Protein AF-A0A2V9ZLX6-F1 (afdb_monomer_lite)

Secondary structure (DSSP, 8-state):
--HHHHHHTTHHHHHHTT---HHHHHHHHHHHHH-HHHHHHHHHHHHHHHHHHHHHHH-HHHHHHHHHHH---------------------------SSHHHHHHHHHHHHHHSS--SS--

Foldseek 3Di:
DDPVVCVVVVVLLCLQVVNDDPVSCLVVLVVCLVDVVSVVSNVVNQVVVVVVVVCCVPPVVNVVVVCVVVVDDDPDDDDDDDDDDDDDDDDDDDDDPDDCSVPVSQVSSCVRRVDGSPDDD

Structure (mmCIF, N/CA/C/O backbone):
data_AF-A0A2V9ZLX6-F1
#
_entry.id   AF-A0A2V9ZLX6-F1
#
loop_
_atom_site.group_PDB
_atom_site.id
_atom_site.type_symbol
_atom_site.label_atom_id
_atom_site.label_alt_id
_atom_site.label_comp_id
_atom_site.label_asym_id
_atom_site.label_entity_id
_atom_site.label_seq_id
_atom_site.pdbx_PDB_ins_code
_atom_site.Cartn_x
_atom_site.Cartn_y
_atom_site.Cartn_z
_atom_site.occupancy
_atom_site.B_iso_or_equiv
_atom_site.auth_seq_id
_atom_site.auth_comp_id
_atom_site.auth_asym_id
_atom_site.auth_atom_id
_atom_site.pdbx_PDB_model_num
ATOM 1 N N . MET A 1 1 ? -13.575 3.304 5.028 1.00 91.81 1 MET A N 1
ATOM 2 C CA . MET A 1 1 ? -13.092 4.701 4.837 1.00 91.81 1 MET A CA 1
ATOM 3 C C . MET A 1 1 ? -13.524 5.237 3.474 1.00 91.81 1 MET A C 1
ATOM 5 O O . MET A 1 1 ? -14.104 4.467 2.715 1.00 91.81 1 MET A O 1
ATOM 9 N N . ASP A 1 2 ? -13.286 6.519 3.167 1.00 95.75 2 ASP A N 1
ATOM 10 C CA . ASP A 1 2 ? -13.480 7.072 1.812 1.00 95.75 2 ASP A CA 1
ATOM 11 C C . ASP A 1 2 ? -12.171 7.129 1.000 1.00 95.75 2 ASP A C 1
ATOM 13 O O . ASP A 1 2 ? -11.074 7.010 1.548 1.00 95.75 2 ASP A O 1
ATOM 17 N N . HIS A 1 3 ? -12.293 7.302 -0.321 1.00 96.12 3 HIS A N 1
ATOM 18 C CA . HIS A 1 3 ? -11.154 7.289 -1.246 1.00 96.12 3 HIS A CA 1
ATOM 19 C C . HIS A 1 3 ? -10.133 8.394 -0.948 1.00 96.12 3 HIS A C 1
ATOM 21 O O . HIS A 1 3 ? -8.926 8.153 -0.947 1.00 96.12 3 HIS A O 1
ATOM 27 N N . ASN A 1 4 ? -10.599 9.613 -0.674 1.00 97.38 4 ASN A N 1
ATOM 28 C CA . ASN A 1 4 ? -9.710 10.747 -0.454 1.00 97.38 4 ASN A CA 1
ATOM 29 C C . ASN A 1 4 ? -8.957 10.605 0.875 1.00 97.38 4 ASN A C 1
ATOM 31 O O . ASN A 1 4 ? -7.773 10.935 0.964 1.00 97.38 4 ASN A O 1
ATOM 35 N N . GLU A 1 5 ? -9.624 10.071 1.898 1.00 96.81 5 GLU A N 1
ATOM 36 C CA . GLU A 1 5 ? -8.992 9.677 3.151 1.00 96.81 5 GLU A CA 1
ATOM 37 C C . GLU A 1 5 ? -7.904 8.618 2.912 1.00 96.81 5 GLU A C 1
ATOM 39 O O . GLU A 1 5 ? -6.784 8.779 3.406 1.00 96.81 5 GLU A O 1
ATOM 44 N N . ALA A 1 6 ? -8.203 7.580 2.122 1.00 96.81 6 ALA A N 1
ATOM 45 C CA . ALA A 1 6 ? -7.264 6.505 1.814 1.00 96.81 6 ALA A CA 1
ATOM 46 C C . ALA A 1 6 ? -5.998 7.015 1.104 1.00 96.81 6 ALA A C 1
ATOM 48 O O . ALA A 1 6 ? -4.883 6.680 1.513 1.00 96.81 6 ALA A O 1
ATOM 49 N N . VAL A 1 7 ? -6.162 7.876 0.094 1.00 96.88 7 VAL A N 1
ATOM 50 C CA . VAL A 1 7 ? -5.053 8.498 -0.650 1.00 96.88 7 VAL A CA 1
ATOM 51 C C . VAL A 1 7 ? -4.253 9.446 0.241 1.00 96.88 7 VAL A C 1
ATOM 53 O O . VAL A 1 7 ? -3.026 9.367 0.299 1.00 96.88 7 VAL A O 1
ATOM 56 N N . THR A 1 8 ? -4.930 10.321 0.989 1.00 97.25 8 THR A N 1
ATOM 57 C CA . THR A 1 8 ? -4.265 11.310 1.855 1.00 97.25 8 THR A CA 1
ATOM 58 C C . THR A 1 8 ? -3.408 10.634 2.920 1.00 97.25 8 THR A C 1
ATOM 60 O O . THR A 1 8 ? -2.310 11.101 3.230 1.00 97.25 8 THR A O 1
ATOM 63 N N . LYS A 1 9 ? -3.894 9.519 3.473 1.00 96.12 9 LYS A N 1
ATOM 64 C CA . LYS A 1 9 ? -3.182 8.751 4.494 1.00 96.12 9 LYS A CA 1
ATOM 65 C C . LYS A 1 9 ? -2.238 7.688 3.922 1.00 96.12 9 LYS A C 1
ATOM 67 O O . LYS A 1 9 ? -1.621 6.989 4.717 1.00 96.12 9 LYS A O 1
ATOM 72 N N . LYS A 1 10 ? -2.103 7.579 2.593 1.00 96.56 10 LYS A N 1
ATOM 73 C CA . LYS A 1 10 ? -1.228 6.602 1.915 1.00 96.56 10 LYS A CA 1
ATOM 74 C C . LYS A 1 10 ? -1.498 5.161 2.351 1.00 96.56 10 LYS A C 1
ATOM 76 O O . LYS A 1 10 ? -0.587 4.388 2.643 1.00 96.56 10 LYS A O 1
ATOM 81 N N . MET A 1 11 ? -2.782 4.815 2.445 1.00 96.12 11 MET A N 1
ATOM 82 C CA . MET A 1 11 ? -3.207 3.514 2.963 1.00 96.12 11 MET A CA 1
ATOM 83 C C . MET A 1 11 ? -2.674 2.356 2.117 1.00 96.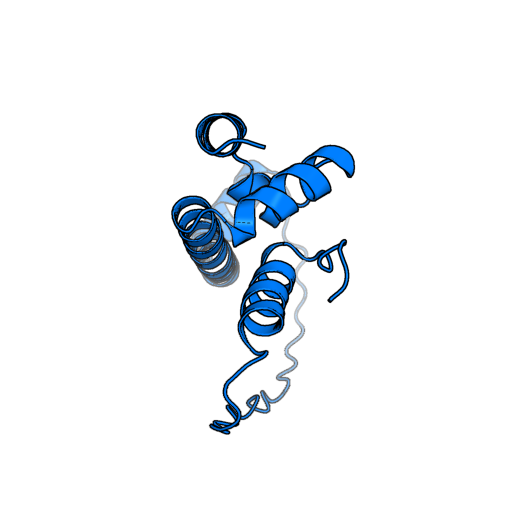12 11 MET A C 1
ATOM 85 O O . MET A 1 11 ? -2.299 1.334 2.680 1.00 96.12 11 MET A O 1
ATOM 89 N N . ALA A 1 12 ? -2.571 2.525 0.794 1.00 94.69 12 ALA A N 1
ATOM 90 C CA . ALA A 1 12 ? -2.042 1.502 -0.103 1.00 94.69 12 ALA A CA 1
ATOM 91 C C . ALA A 1 12 ? -0.584 1.141 0.225 1.00 94.69 12 ALA A C 1
ATOM 93 O O . ALA A 1 12 ? -0.239 -0.035 0.315 1.00 94.69 12 ALA A O 1
ATOM 94 N N . GLU A 1 13 ? 0.268 2.138 0.451 1.00 95.38 13 GLU A N 1
ATOM 95 C CA . GLU A 1 13 ? 1.673 1.941 0.791 1.00 95.38 13 GLU A CA 1
ATOM 96 C C . GLU A 1 13 ? 1.843 1.441 2.223 1.00 95.38 13 GLU A C 1
ATOM 98 O O . GLU A 1 13 ? 2.558 0.466 2.449 1.00 95.38 13 GLU A O 1
ATOM 103 N N . SER A 1 14 ? 1.153 2.054 3.187 1.00 94.62 14 SER A N 1
ATOM 104 C CA . SER A 1 14 ? 1.222 1.636 4.590 1.00 94.62 14 SER A CA 1
ATOM 105 C C . SER A 1 14 ? 0.709 0.206 4.800 1.00 94.62 14 SER A C 1
ATOM 107 O O . SER A 1 14 ? 1.205 -0.488 5.687 1.00 94.62 14 SER A O 1
ATOM 109 N N . CYS A 1 15 ? -0.223 -0.270 3.964 1.00 91.94 15 CYS A N 1
ATOM 110 C CA . CYS A 1 15 ? -0.681 -1.664 3.946 1.00 91.94 15 CYS A CA 1
ATOM 111 C C . CYS A 1 15 ? 0.456 -2.634 3.592 1.00 91.94 15 CYS A C 1
ATOM 113 O O . CYS A 1 15 ? 0.638 -3.641 4.269 1.00 91.94 15 CYS A O 1
ATOM 115 N N . LEU A 1 16 ? 1.271 -2.301 2.583 1.00 90.75 16 LEU A N 1
ATOM 116 C CA . LEU A 1 16 ? 2.422 -3.108 2.147 1.00 90.75 16 LEU A CA 1
ATOM 117 C C . LEU A 1 16 ? 3.612 -3.049 3.112 1.00 90.75 16 LEU A C 1
ATOM 119 O O . LEU A 1 16 ? 4.467 -3.936 3.099 1.00 90.75 16 LEU A O 1
ATOM 123 N N . LEU A 1 17 ? 3.713 -1.966 3.884 1.00 91.12 17 LEU A N 1
ATOM 124 C CA . LEU A 1 17 ? 4.792 -1.724 4.842 1.00 91.12 17 LEU A CA 1
ATOM 125 C C . LEU A 1 17 ? 4.455 -2.202 6.263 1.00 91.12 17 LEU A C 1
ATOM 127 O O . LEU A 1 17 ? 5.274 -2.022 7.159 1.00 91.12 17 LEU A O 1
ATOM 131 N N . GLU A 1 18 ? 3.285 -2.819 6.465 1.00 89.62 18 GLU A N 1
ATOM 132 C CA . GLU A 1 18 ? 2.792 -3.274 7.774 1.00 89.62 18 GLU A CA 1
ATOM 133 C C . GLU A 1 18 ? 2.671 -2.138 8.816 1.00 89.62 18 GLU A C 1
ATOM 135 O O . GLU A 1 18 ? 2.764 -2.360 10.022 1.00 89.62 18 GLU A O 1
ATOM 140 N N . GLU A 1 19 ? 2.435 -0.905 8.359 1.00 93.81 19 GLU A N 1
ATOM 141 C CA . GLU A 1 19 ? 2.358 0.296 9.209 1.00 93.81 19 GLU A CA 1
ATOM 142 C C . GLU A 1 19 ? 0.928 0.632 9.663 1.00 93.81 19 GLU A C 1
ATOM 144 O O . GLU A 1 19 ? 0.726 1.531 10.480 1.00 93.81 19 GLU A O 1
ATOM 149 N N . LEU A 1 20 ? -0.076 -0.070 9.133 1.00 92.25 20 LEU A N 1
ATOM 150 C CA . LEU A 1 20 ? -1.475 0.159 9.480 1.00 92.25 20 LEU A CA 1
ATOM 151 C C . LEU A 1 20 ? -1.804 -0.385 10.875 1.00 92.25 20 LEU A C 1
ATOM 153 O O . LEU A 1 20 ? -1.548 -1.553 11.181 1.00 92.25 20 LEU A O 1
ATOM 157 N N . THR A 1 21 ? -2.464 0.433 11.701 1.00 92.75 21 THR A N 1
ATOM 158 C CA . THR A 1 21 ? -3.071 -0.062 12.946 1.00 92.75 21 THR A CA 1
ATOM 159 C C . THR A 1 21 ? -4.210 -1.040 12.632 1.00 92.75 21 THR A C 1
ATOM 161 O O . THR A 1 21 ? -4.757 -1.008 11.525 1.00 92.75 21 THR A O 1
ATOM 164 N N . PRO A 1 22 ? -4.620 -1.906 13.579 1.00 89.44 22 PRO A N 1
ATOM 165 C CA . PRO A 1 22 ? -5.749 -2.812 13.372 1.00 89.44 22 PRO A CA 1
ATOM 166 C C . PRO A 1 22 ? -7.008 -2.107 12.847 1.00 89.44 22 PRO A C 1
ATOM 168 O O . PRO A 1 22 ? -7.592 -2.555 11.869 1.00 89.44 22 PRO A O 1
ATOM 171 N N . GLU A 1 23 ? -7.349 -0.949 13.410 1.00 90.94 23 GLU A N 1
ATOM 172 C CA . GLU A 1 23 ? -8.530 -0.170 13.027 1.00 90.94 23 GLU A CA 1
ATOM 173 C C . GLU A 1 23 ? -8.402 0.416 11.615 1.00 90.94 23 GLU A C 1
ATOM 175 O O . GLU A 1 23 ? -9.377 0.486 10.869 1.00 90.94 23 GLU A O 1
ATOM 180 N N . GLN A 1 24 ? -7.196 0.847 11.235 1.00 93.19 24 GLN A N 1
ATOM 181 C CA . GLN A 1 24 ? -6.929 1.358 9.892 1.00 93.19 24 GLN A CA 1
ATOM 182 C C . GLN A 1 24 ? -6.978 0.245 8.848 1.00 93.19 24 GLN A C 1
ATOM 184 O O . GLN A 1 24 ? -7.495 0.479 7.757 1.00 93.19 24 GLN A O 1
ATOM 189 N N . ARG A 1 25 ? -6.472 -0.950 9.185 1.00 90.06 25 ARG A N 1
ATOM 190 C CA . ARG A 1 25 ? -6.568 -2.129 8.318 1.00 90.06 25 ARG A CA 1
ATOM 191 C C . ARG A 1 25 ? -8.019 -2.467 8.045 1.00 90.06 25 ARG A C 1
ATOM 193 O O . ARG A 1 25 ? -8.391 -2.460 6.882 1.00 90.06 25 ARG A O 1
ATOM 200 N N . ASP A 1 26 ? -8.835 -2.646 9.082 1.00 89.69 26 ASP A N 1
ATOM 201 C CA . ASP A 1 26 ? -10.255 -2.985 8.919 1.00 89.69 26 ASP A CA 1
ATOM 202 C C . ASP A 1 26 ? -10.989 -1.936 8.064 1.00 89.69 26 ASP A C 1
ATOM 204 O O . ASP A 1 26 ? -11.725 -2.266 7.135 1.00 89.69 26 ASP A O 1
ATOM 208 N N . ALA A 1 27 ? -10.748 -0.647 8.325 1.00 92.19 27 ALA A N 1
ATOM 209 C CA . ALA A 1 27 ? -11.401 0.429 7.588 1.00 92.19 27 ALA A CA 1
ATOM 210 C C . ALA A 1 27 ? -10.948 0.537 6.120 1.00 92.19 27 ALA A C 1
ATOM 212 O O . ALA A 1 27 ? -11.742 0.973 5.277 1.00 92.19 27 ALA A O 1
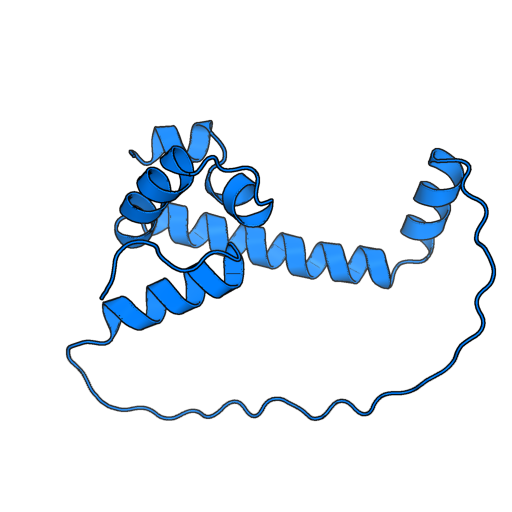ATOM 213 N N . PHE A 1 28 ? -9.679 0.233 5.823 1.00 93.12 28 PHE A N 1
ATOM 214 C CA . PHE A 1 28 ? -9.125 0.275 4.465 1.00 93.12 28 PHE A CA 1
ATOM 215 C C . PHE A 1 28 ? -9.521 -0.967 3.681 1.00 93.12 28 PHE A C 1
ATOM 217 O O . PHE A 1 28 ? -9.874 -0.864 2.513 1.00 93.12 28 PHE A O 1
ATOM 224 N N . GLU A 1 29 ? -9.529 -2.113 4.348 1.00 88.69 29 GLU A N 1
ATOM 225 C CA . GLU A 1 29 ? -9.994 -3.386 3.831 1.00 88.69 29 GLU A CA 1
ATOM 226 C C . GLU A 1 29 ? -11.428 -3.277 3.309 1.00 88.69 29 GLU A C 1
ATOM 228 O O . GLU A 1 29 ? -11.668 -3.575 2.145 1.00 88.69 29 GLU A O 1
ATOM 233 N N . GLU A 1 30 ? -12.359 -2.749 4.112 1.00 88.56 30 GLU A N 1
ATOM 234 C CA . GLU A 1 30 ? -13.740 -2.503 3.668 1.00 88.56 30 GLU A CA 1
ATOM 235 C C . GLU A 1 30 ? -13.808 -1.607 2.423 1.00 88.56 30 GLU A C 1
ATOM 237 O O . GLU A 1 30 ? -14.663 -1.794 1.566 1.00 88.56 30 GLU A O 1
ATOM 242 N N . HIS A 1 31 ? -12.902 -0.636 2.300 1.00 92.06 31 HIS A N 1
ATOM 243 C CA . HIS A 1 31 ? -12.882 0.282 1.164 1.00 92.06 31 HIS A CA 1
ATOM 244 C C . HIS A 1 31 ? -12.241 -0.323 -0.095 1.00 92.06 31 HIS A C 1
ATOM 246 O O . HIS A 1 31 ? -12.654 -0.011 -1.212 1.00 92.06 31 HIS A O 1
ATOM 252 N N . TYR A 1 32 ? -11.226 -1.170 0.071 1.00 88.31 32 TYR A N 1
ATOM 253 C CA . TYR A 1 32 ? -10.403 -1.714 -1.007 1.00 88.31 32 TYR A CA 1
ATOM 254 C C . TYR A 1 32 ? -11.228 -2.479 -2.051 1.00 88.31 32 TYR A C 1
ATOM 256 O O . TYR A 1 32 ? -11.010 -2.302 -3.249 1.00 88.31 32 TYR A O 1
ATOM 264 N N . PHE A 1 33 ? -12.201 -3.282 -1.610 1.00 83.44 33 PHE A N 1
ATOM 265 C CA . PHE A 1 33 ? -13.035 -4.092 -2.509 1.00 83.44 33 PHE A CA 1
ATOM 266 C C . PHE A 1 33 ? -14.000 -3.257 -3.348 1.00 83.44 33 PHE A C 1
ATOM 268 O O . PHE A 1 33 ? -14.265 -3.593 -4.503 1.00 83.44 33 PHE A O 1
ATOM 275 N N . ASP A 1 34 ? -14.483 -2.150 -2.789 1.00 88.31 34 ASP A N 1
ATOM 276 C CA . ASP A 1 34 ? -15.458 -1.282 -3.446 1.00 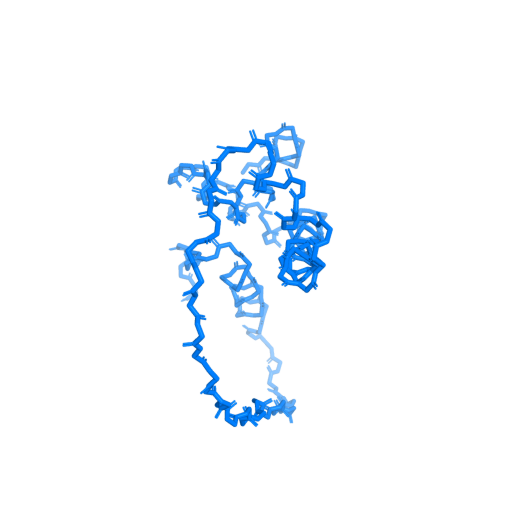88.31 34 ASP A CA 1
ATOM 277 C C . ASP A 1 34 ? -14.797 -0.171 -4.279 1.00 88.31 34 ASP A C 1
ATOM 279 O O . ASP A 1 34 ? -15.458 0.475 -5.096 1.00 88.31 34 ASP A O 1
ATOM 283 N N . CYS A 1 35 ? -13.487 0.056 -4.113 1.00 93.50 35 CYS A N 1
ATOM 284 C CA . CYS A 1 35 ? -12.754 1.115 -4.800 1.00 93.50 35 CYS A CA 1
ATOM 285 C C . CYS A 1 35 ? -11.689 0.564 -5.770 1.00 93.50 35 CYS A C 1
ATOM 287 O O . CYS A 1 35 ? -10.549 0.296 -5.374 1.00 93.50 35 CYS A O 1
ATOM 289 N N . PRO A 1 36 ? -11.986 0.483 -7.084 1.00 90.75 36 PRO A N 1
ATOM 290 C CA . PRO A 1 36 ? -11.031 -0.020 -8.072 1.00 90.75 36 PRO A CA 1
ATOM 291 C C . PRO A 1 36 ? -9.790 0.871 -8.230 1.00 90.75 36 PRO A C 1
ATOM 293 O O . PRO A 1 36 ? -8.781 0.414 -8.763 1.00 90.75 36 PRO A O 1
ATOM 296 N N . GLU A 1 37 ? -9.849 2.138 -7.818 1.00 94.56 37 GLU A N 1
ATOM 297 C CA . GLU A 1 37 ? -8.688 3.036 -7.815 1.00 94.56 37 GLU A CA 1
ATOM 298 C C . GLU A 1 37 ? -7.710 2.651 -6.704 1.00 94.56 37 GLU A C 1
ATOM 300 O O . GLU A 1 37 ? -6.547 2.380 -6.994 1.00 94.56 37 GLU A O 1
ATOM 305 N N . CYS A 1 38 ? -8.195 2.464 -5.473 1.00 94.31 38 CYS A N 1
ATOM 306 C CA . CYS A 1 38 ? -7.358 1.983 -4.374 1.00 94.31 38 CYS A CA 1
ATOM 307 C C . CYS A 1 38 ? -6.782 0.584 -4.648 1.00 94.31 38 CYS A C 1
ATOM 309 O O . CYS A 1 38 ? -5.628 0.317 -4.311 1.00 94.31 38 CYS A O 1
ATOM 311 N N . ALA A 1 39 ? -7.531 -0.293 -5.326 1.00 90.62 39 ALA A N 1
ATOM 312 C CA . ALA A 1 39 ? -7.014 -1.593 -5.749 1.00 90.62 39 ALA A CA 1
ATOM 313 C C . ALA A 1 39 ? -5.848 -1.482 -6.750 1.00 90.62 39 ALA A C 1
ATOM 315 O O . ALA A 1 39 ? -4.856 -2.213 -6.647 1.00 90.62 39 ALA A O 1
ATOM 316 N N . LYS A 1 40 ? -5.932 -0.544 -7.705 1.00 93.44 40 LYS A N 1
ATOM 317 C CA . LYS A 1 40 ? -4.837 -0.260 -8.647 1.00 93.44 40 LYS A CA 1
ATOM 318 C C . LYS A 1 40 ? -3.611 0.296 -7.933 1.00 93.44 40 LYS A C 1
ATOM 320 O O . LYS A 1 40 ? -2.504 -0.120 -8.272 1.00 93.44 40 LYS A O 1
ATOM 325 N N . ASP A 1 41 ? -3.801 1.175 -6.955 1.00 94.88 41 ASP A N 1
ATOM 326 C CA . ASP A 1 41 ? -2.702 1.778 -6.199 1.00 94.88 41 ASP A CA 1
ATOM 327 C C . ASP A 1 41 ? -1.926 0.726 -5.401 1.00 94.88 41 ASP A C 1
ATOM 329 O O . ASP A 1 41 ? -0.701 0.656 -5.512 1.00 94.88 41 ASP A O 1
ATOM 333 N N . VAL A 1 42 ? -2.623 -0.173 -4.690 1.00 93.06 42 VAL A N 1
ATOM 334 C CA . VAL A 1 42 ? -1.987 -1.302 -3.980 1.00 93.06 42 VAL A CA 1
ATOM 335 C C . VAL A 1 42 ? -1.198 -2.178 -4.950 1.00 93.06 42 VAL A C 1
ATOM 337 O O . VAL A 1 42 ? -0.041 -2.507 -4.687 1.00 93.06 42 VAL A O 1
ATOM 340 N N . LYS A 1 43 ? -1.776 -2.516 -6.109 1.00 90.75 43 LYS A N 1
ATOM 341 C CA . LYS A 1 43 ? -1.094 -3.328 -7.124 1.00 90.75 43 LYS A CA 1
ATOM 342 C C . LYS A 1 43 ? 0.155 -2.637 -7.677 1.00 90.75 43 LYS A C 1
ATOM 344 O O . LYS A 1 43 ? 1.202 -3.273 -7.810 1.00 90.75 43 LYS A O 1
ATOM 349 N N . ALA A 1 44 ? 0.068 -1.346 -7.995 1.00 93.81 44 ALA A N 1
ATOM 350 C CA . ALA A 1 44 ? 1.195 -0.566 -8.497 1.00 93.81 44 ALA A CA 1
ATOM 351 C C . ALA A 1 44 ? 2.315 -0.461 -7.451 1.00 93.81 44 ALA A C 1
ATOM 353 O O . ALA A 1 44 ? 3.484 -0.700 -7.767 1.00 93.81 44 ALA A O 1
ATOM 354 N N . ALA A 1 45 ? 1.959 -0.178 -6.197 1.00 93.69 45 ALA A N 1
ATO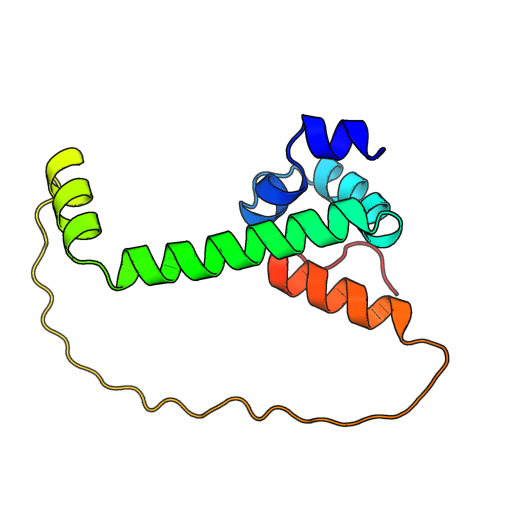M 355 C CA . ALA A 1 45 ? 2.901 -0.110 -5.090 1.00 93.69 45 ALA A CA 1
ATOM 356 C C . ALA A 1 45 ? 3.548 -1.479 -4.807 1.00 93.69 45 ALA A C 1
ATOM 358 O O . ALA A 1 45 ? 4.761 -1.558 -4.609 1.00 93.69 45 ALA A O 1
ATOM 359 N N . ALA A 1 46 ? 2.797 -2.578 -4.894 1.00 91.62 46 ALA A N 1
ATOM 360 C CA . ALA A 1 46 ? 3.342 -3.921 -4.734 1.00 91.62 46 ALA A CA 1
ATOM 361 C C . ALA A 1 46 ? 4.338 -4.287 -5.844 1.00 91.62 46 ALA A C 1
ATOM 363 O O . ALA A 1 46 ? 5.420 -4.813 -5.564 1.00 91.62 46 ALA A O 1
ATOM 364 N N . MET A 1 47 ? 4.016 -3.962 -7.103 1.00 92.31 47 MET A N 1
ATOM 365 C CA . MET A 1 47 ? 4.947 -4.123 -8.224 1.00 92.31 47 MET A CA 1
ATOM 366 C C . MET A 1 47 ? 6.219 -3.301 -8.011 1.00 92.31 47 MET A C 1
ATOM 368 O O . MET A 1 47 ? 7.320 -3.793 -8.265 1.00 92.31 47 MET A O 1
ATOM 372 N N . LEU A 1 48 ? 6.095 -2.066 -7.524 1.00 93.06 48 LEU A N 1
ATOM 373 C CA . LEU A 1 48 ? 7.246 -1.231 -7.200 1.00 93.06 48 LEU A CA 1
ATOM 374 C C . LEU A 1 48 ? 8.115 -1.885 -6.119 1.00 93.06 48 LEU A C 1
ATOM 376 O O . LEU A 1 48 ? 9.315 -2.046 -6.326 1.00 93.06 48 LEU A O 1
ATOM 380 N N . VAL A 1 49 ? 7.521 -2.313 -5.003 1.00 90.50 49 VAL A N 1
ATOM 381 C CA . VAL A 1 49 ? 8.238 -2.963 -3.896 1.00 90.50 49 VAL A CA 1
ATOM 382 C C . VAL A 1 49 ? 8.964 -4.225 -4.368 1.00 90.50 49 VAL A C 1
ATOM 384 O O . VAL A 1 49 ? 10.128 -4.420 -4.016 1.00 90.50 49 VAL A O 1
ATOM 387 N N . ALA A 1 50 ? 8.320 -5.066 -5.180 1.00 89.06 50 ALA A N 1
ATOM 388 C CA . ALA A 1 50 ? 8.936 -6.273 -5.727 1.00 89.06 50 ALA A CA 1
ATOM 389 C C . ALA A 1 50 ? 10.165 -5.950 -6.596 1.00 89.06 50 ALA A C 1
ATOM 391 O O . ALA A 1 50 ? 11.236 -6.523 -6.390 1.00 89.06 50 ALA A O 1
ATOM 392 N N . ASN A 1 51 ? 10.038 -4.985 -7.511 1.00 91.88 51 ASN A N 1
ATOM 393 C CA . ASN A 1 51 ? 11.128 -4.589 -8.403 1.00 91.88 51 ASN A CA 1
ATOM 394 C C . ASN A 1 51 ? 12.271 -3.889 -7.656 1.00 91.88 51 ASN A C 1
ATOM 396 O O . ASN A 1 51 ? 13.437 -4.195 -7.889 1.00 91.88 51 ASN A O 1
ATOM 400 N N . VAL A 1 52 ? 11.960 -2.989 -6.720 1.00 91.31 52 VAL A N 1
ATOM 401 C CA . VAL A 1 52 ? 12.971 -2.306 -5.898 1.00 91.31 52 VAL A CA 1
ATOM 402 C C . VAL A 1 52 ? 13.738 -3.315 -5.048 1.00 91.31 52 VAL A C 1
ATOM 404 O O . VAL A 1 52 ? 14.963 -3.240 -4.982 1.00 91.31 52 VAL A O 1
ATOM 407 N N . LYS A 1 53 ? 13.055 -4.295 -4.439 1.00 88.25 53 LYS A N 1
ATOM 408 C CA . LYS A 1 53 ? 13.716 -5.376 -3.691 1.00 88.25 53 LYS A CA 1
ATOM 409 C C . LYS A 1 53 ? 14.700 -6.148 -4.568 1.00 88.25 53 LYS A C 1
ATOM 411 O O . LYS A 1 53 ? 15.776 -6.489 -4.083 1.00 88.25 53 LYS A O 1
ATOM 416 N N . GLU A 1 54 ? 14.357 -6.405 -5.827 1.00 90.62 54 GLU A N 1
ATOM 417 C CA . GLU A 1 54 ? 15.255 -7.098 -6.751 1.00 90.62 54 GLU A CA 1
ATOM 418 C C . GLU A 1 54 ? 16.464 -6.238 -7.123 1.00 90.62 54 GLU A C 1
ATOM 420 O O . GLU A 1 54 ? 17.598 -6.666 -6.920 1.00 90.62 54 GLU A O 1
ATOM 425 N N . VAL A 1 55 ? 16.245 -4.984 -7.528 1.00 90.00 55 VAL A N 1
ATOM 426 C CA . VAL A 1 55 ? 17.327 -4.034 -7.840 1.00 90.00 55 VAL A CA 1
ATOM 427 C C . VAL A 1 55 ? 18.282 -3.876 -6.654 1.00 90.00 55 VAL A C 1
ATOM 429 O O . VAL A 1 55 ? 19.497 -3.933 -6.821 1.00 90.00 55 VAL A O 1
ATOM 432 N N . LEU A 1 56 ? 17.766 -3.745 -5.429 1.00 86.81 56 LEU A N 1
ATOM 433 C CA . LEU A 1 56 ? 18.599 -3.633 -4.225 1.00 86.81 56 LEU A CA 1
ATOM 434 C C . LEU A 1 56 ? 19.400 -4.910 -3.918 1.00 86.81 56 LEU A C 1
ATOM 436 O O . LEU A 1 56 ? 20.443 -4.838 -3.263 1.00 86.81 56 LEU A O 1
ATOM 440 N N . ARG A 1 57 ? 18.934 -6.084 -4.363 1.00 85.00 57 ARG A N 1
ATOM 441 C CA . ARG A 1 57 ? 19.661 -7.354 -4.216 1.00 85.00 57 ARG A CA 1
ATOM 442 C C . ARG A 1 57 ? 20.750 -7.516 -5.269 1.00 85.00 57 ARG A C 1
ATOM 444 O O . ARG A 1 57 ? 21.814 -8.040 -4.928 1.00 85.00 57 ARG A O 1
ATOM 451 N N . THR A 1 58 ? 20.487 -7.104 -6.508 1.00 86.19 58 THR 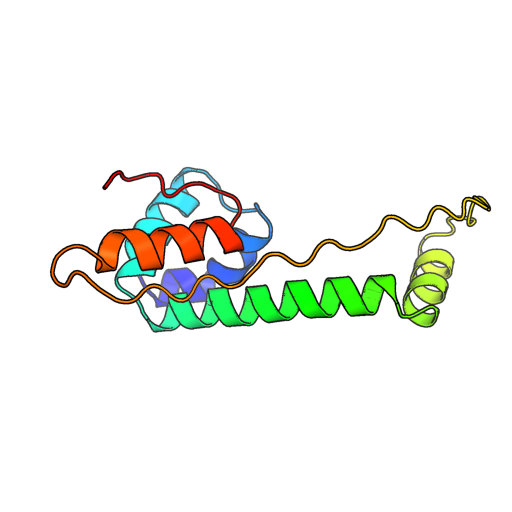A N 1
ATOM 452 C CA . THR A 1 58 ? 21.371 -7.349 -7.655 1.00 86.19 58 THR A CA 1
ATOM 453 C C . THR A 1 58 ? 22.383 -6.238 -7.889 1.00 86.19 58 THR A C 1
ATOM 455 O O . THR A 1 58 ? 23.497 -6.535 -8.315 1.00 86.19 58 THR A O 1
ATOM 458 N N . GLU A 1 59 ? 22.047 -4.982 -7.582 1.00 85.81 59 GLU A N 1
ATOM 459 C CA . GLU A 1 59 ? 22.898 -3.840 -7.911 1.00 85.81 59 GLU A CA 1
ATOM 460 C C . GLU A 1 59 ? 24.010 -3.624 -6.870 1.00 85.81 59 GLU A C 1
ATOM 462 O O . GLU A 1 59 ? 23.757 -3.174 -5.743 1.00 85.81 59 GLU A O 1
ATOM 467 N N . PRO A 1 60 ? 25.287 -3.863 -7.231 1.00 71.94 60 PRO A N 1
ATOM 468 C CA . PRO A 1 60 ? 26.400 -3.711 -6.300 1.00 71.94 60 PRO A CA 1
ATOM 469 C C . PRO A 1 60 ? 26.615 -2.247 -5.900 1.00 71.94 60 PRO A C 1
ATOM 471 O O . PRO A 1 60 ? 27.090 -1.981 -4.798 1.00 71.94 60 PRO A O 1
ATOM 474 N N . ALA A 1 61 ? 26.230 -1.293 -6.754 1.00 75.56 61 ALA A N 1
ATOM 475 C CA . ALA A 1 61 ? 26.330 0.134 -6.464 1.00 75.56 61 ALA A CA 1
ATOM 476 C C . ALA A 1 61 ? 25.463 0.539 -5.262 1.00 75.56 61 ALA A C 1
ATOM 478 O O . ALA A 1 61 ? 25.944 1.245 -4.377 1.00 75.56 61 ALA A O 1
ATOM 479 N N . PHE A 1 62 ? 24.230 0.026 -5.168 1.00 70.62 62 PHE A N 1
ATOM 480 C CA . PHE A 1 62 ? 23.369 0.270 -4.007 1.00 70.62 62 PHE A CA 1
ATOM 481 C C . PHE A 1 62 ? 23.986 -0.287 -2.724 1.00 70.62 62 PHE A C 1
ATOM 483 O O . PHE A 1 62 ? 23.987 0.387 -1.695 1.00 70.62 62 PHE A O 1
ATOM 490 N N . ARG A 1 63 ? 24.598 -1.474 -2.793 1.00 63.72 63 ARG A N 1
ATOM 491 C CA . ARG A 1 63 ? 25.312 -2.067 -1.655 1.00 63.72 63 ARG A CA 1
ATOM 492 C C . ARG A 1 63 ? 26.505 -1.214 -1.213 1.00 63.72 63 ARG A C 1
ATOM 494 O O . ARG A 1 63 ? 26.701 -1.026 -0.016 1.00 63.72 63 ARG A O 1
ATOM 501 N N . LEU A 1 64 ? 27.280 -0.679 -2.157 1.00 64.00 64 LEU A N 1
ATOM 502 C CA . LEU A 1 64 ? 28.453 0.150 -1.866 1.00 64.00 64 LEU A CA 1
ATOM 503 C C . LEU A 1 64 ? 28.069 1.509 -1.269 1.00 64.00 64 LEU A C 1
ATOM 505 O O . LEU A 1 64 ? 28.674 1.923 -0.283 1.00 64.00 64 LEU A O 1
ATOM 509 N N . VAL A 1 65 ? 27.040 2.168 -1.808 1.00 68.75 65 VAL A N 1
ATOM 510 C CA . VAL A 1 65 ? 26.541 3.446 -1.274 1.00 68.75 65 VAL A CA 1
ATOM 511 C C . VAL A 1 65 ? 25.954 3.257 0.127 1.00 68.75 65 VAL A C 1
ATOM 513 O O . VAL A 1 65 ? 26.269 4.029 1.029 1.00 68.75 65 VAL A O 1
ATOM 516 N N . PHE A 1 66 ? 25.168 2.200 0.352 1.00 58.84 66 PHE A N 1
ATOM 517 C CA . PHE A 1 66 ? 24.557 1.941 1.659 1.00 58.84 66 PHE A CA 1
ATOM 518 C C . PHE A 1 66 ? 25.593 1.561 2.732 1.00 58.84 66 PHE A C 1
ATOM 520 O O . PHE A 1 66 ? 25.509 2.031 3.868 1.00 58.84 66 PHE A O 1
ATOM 527 N N . MET A 1 67 ? 26.610 0.760 2.385 1.00 56.69 67 MET A N 1
ATOM 528 C CA . MET A 1 67 ? 27.706 0.421 3.306 1.00 56.69 67 MET A CA 1
ATOM 529 C C . MET A 1 67 ? 28.623 1.610 3.600 1.00 56.69 67 MET A C 1
ATOM 531 O O . MET A 1 67 ? 29.059 1.775 4.738 1.00 56.69 67 MET A O 1
ATOM 535 N N . ALA A 1 68 ? 28.878 2.471 2.610 1.00 61.81 68 ALA A N 1
ATOM 536 C CA . ALA A 1 68 ? 29.621 3.709 2.822 1.00 61.81 68 ALA A CA 1
ATOM 537 C C . ALA A 1 68 ? 28.852 4.692 3.724 1.00 61.81 68 ALA A C 1
ATOM 539 O O . ALA A 1 68 ? 29.457 5.316 4.591 1.00 61.81 68 ALA A O 1
ATOM 540 N N . ALA A 1 69 ? 27.527 4.797 3.562 1.00 60.75 69 ALA A N 1
ATOM 541 C CA . ALA A 1 69 ? 26.683 5.711 4.334 1.00 60.75 69 ALA A CA 1
ATOM 542 C C . ALA A 1 69 ? 26.448 5.259 5.785 1.00 60.75 69 ALA A C 1
ATOM 544 O O . ALA A 1 69 ? 26.336 6.096 6.677 1.00 60.75 69 ALA A O 1
ATOM 545 N N . THR A 1 70 ? 26.382 3.949 6.038 1.00 61.97 70 THR A N 1
ATOM 546 C CA . THR A 1 70 ? 26.128 3.401 7.385 1.00 61.97 70 THR A CA 1
ATOM 547 C C . THR A 1 70 ? 27.399 3.008 8.141 1.00 61.97 70 THR A C 1
ATOM 549 O O . THR A 1 70 ? 27.332 2.676 9.321 1.00 61.97 70 THR A O 1
ATOM 552 N N . GLY A 1 71 ? 28.571 3.035 7.495 1.00 57.69 71 GLY A N 1
ATOM 553 C CA . GLY A 1 71 ? 29.845 2.636 8.105 1.00 57.69 71 GLY A CA 1
ATOM 554 C C . GLY A 1 71 ? 29.941 1.141 8.447 1.00 57.69 71 GLY A C 1
ATOM 555 O O . GLY A 1 71 ? 30.913 0.720 9.082 1.00 57.69 71 GLY A O 1
ATOM 556 N N . LEU A 1 72 ? 28.967 0.320 8.031 1.00 59.00 72 LEU A N 1
ATOM 557 C CA . LEU A 1 72 ? 28.992 -1.126 8.240 1.00 59.00 72 LEU A CA 1
ATOM 558 C C . LEU A 1 72 ? 30.016 -1.774 7.302 1.00 59.00 72 LEU A C 1
ATOM 560 O O . LEU A 1 72 ? 29.877 -1.764 6.079 1.00 59.00 72 LEU A O 1
ATOM 564 N N . ARG A 1 73 ? 31.041 -2.398 7.889 1.00 55.25 73 ARG A N 1
ATOM 565 C CA . ARG A 1 73 ? 31.983 -3.247 7.153 1.00 55.25 73 ARG A CA 1
ATOM 566 C C . ARG A 1 73 ? 31.289 -4.548 6.752 1.00 55.25 73 ARG A C 1
ATOM 568 O O . ARG A 1 73 ? 30.740 -5.243 7.603 1.00 55.25 73 ARG A O 1
ATOM 575 N N . ALA A 1 74 ? 31.362 -4.900 5.469 1.00 56.47 74 ALA A N 1
ATOM 576 C CA . ALA A 1 74 ? 30.948 -6.209 4.980 1.00 56.47 74 ALA A CA 1
ATOM 577 C C . ALA A 1 74 ? 31.768 -7.314 5.669 1.00 56.47 74 ALA A C 1
ATOM 579 O O . ALA A 1 74 ? 32.952 -7.491 5.381 1.00 56.47 74 ALA A O 1
ATOM 580 N N . GLY A 1 75 ? 31.140 -8.071 6.569 1.00 49.56 75 GLY A N 1
ATOM 581 C CA . GLY A 1 75 ? 31.651 -9.375 6.976 1.00 49.56 75 GLY A CA 1
ATOM 582 C C . GLY A 1 75 ? 31.572 -10.321 5.779 1.00 49.56 75 GLY A C 1
ATOM 583 O O . GLY A 1 75 ? 30.482 -10.625 5.299 1.00 49.56 75 GLY A O 1
ATOM 584 N N . GLY A 1 76 ? 32.727 -10.734 5.255 1.00 51.50 76 GLY A N 1
ATOM 585 C CA . GLY A 1 76 ? 32.821 -11.665 4.134 1.00 51.50 76 GLY A CA 1
ATOM 586 C C . GLY A 1 76 ? 32.296 -13.049 4.514 1.00 51.50 76 GLY A C 1
ATOM 587 O O . GLY A 1 76 ? 32.960 -13.788 5.232 1.00 51.50 76 GLY A O 1
ATOM 588 N N . GLY A 1 77 ? 31.114 -13.401 4.011 1.00 40.28 77 GLY A N 1
ATOM 589 C CA . GLY A 1 77 ? 30.559 -14.749 4.074 1.00 40.28 77 GLY A CA 1
ATOM 590 C C . GLY A 1 77 ? 30.578 -15.399 2.695 1.00 40.28 77 GLY A C 1
ATOM 591 O O . GLY A 1 77 ? 29.638 -15.236 1.921 1.00 40.28 77 GLY A O 1
ATOM 592 N N . SER A 1 78 ? 31.650 -16.134 2.388 1.00 52.03 78 SER A N 1
ATOM 593 C CA . SER A 1 78 ? 31.665 -17.121 1.303 1.00 52.03 78 SER A CA 1
ATOM 594 C C . SER A 1 78 ? 30.727 -18.272 1.660 1.00 52.03 78 SER A C 1
ATOM 596 O O . SER A 1 78 ? 30.910 -18.925 2.683 1.00 52.03 78 SER A O 1
ATOM 598 N N . GLY A 1 79 ? 29.748 -18.545 0.801 1.00 41.03 79 GLY A N 1
ATOM 599 C CA . GLY A 1 79 ? 28.815 -19.653 0.978 1.00 41.03 79 GLY A CA 1
ATOM 600 C C . GLY A 1 79 ? 27.971 -19.877 -0.267 1.00 41.03 79 GLY A C 1
ATOM 601 O O . GLY A 1 79 ? 26.789 -19.552 -0.295 1.00 41.03 79 GLY A O 1
ATOM 602 N N . ALA A 1 80 ? 28.599 -20.405 -1.317 1.00 43.50 80 ALA A N 1
ATOM 603 C CA . ALA A 1 80 ? 27.911 -20.901 -2.498 1.00 43.50 80 ALA A CA 1
ATOM 604 C C . ALA A 1 80 ? 27.047 -22.119 -2.126 1.00 43.50 80 ALA A C 1
ATOM 606 O O . ALA A 1 80 ? 27.562 -23.148 -1.698 1.00 43.50 80 ALA A O 1
ATOM 607 N N . GLY A 1 81 ? 25.737 -22.008 -2.330 1.00 36.69 81 GLY A N 1
ATOM 608 C CA . GLY A 1 81 ? 24.786 -23.109 -2.213 1.00 36.69 81 GLY A CA 1
ATOM 609 C C . GLY A 1 81 ? 23.650 -22.900 -3.204 1.00 36.69 81 GLY A C 1
ATOM 610 O O . GLY A 1 81 ? 22.650 -22.266 -2.880 1.00 36.69 81 GLY A O 1
ATOM 611 N N . ARG A 1 82 ? 23.823 -23.400 -4.434 1.00 46.12 82 ARG A N 1
ATOM 612 C CA . ARG A 1 82 ? 22.761 -23.453 -5.449 1.00 46.12 82 ARG A CA 1
ATOM 613 C C . ARG A 1 82 ? 21.628 -24.334 -4.921 1.00 46.12 82 ARG A C 1
ATOM 615 O O . ARG A 1 82 ? 21.789 -25.549 -4.856 1.00 46.12 82 ARG A O 1
ATOM 622 N N . ARG A 1 83 ? 20.487 -23.736 -4.576 1.00 45.94 83 ARG A N 1
ATOM 623 C CA . ARG A 1 83 ? 19.217 -24.461 -4.481 1.00 45.94 83 ARG A CA 1
ATOM 624 C C . ARG A 1 83 ? 18.511 -24.368 -5.826 1.00 45.94 83 ARG A C 1
ATOM 626 O O . ARG A 1 83 ? 18.270 -23.278 -6.332 1.00 45.94 83 ARG A O 1
ATOM 633 N N . SER A 1 84 ? 18.265 -25.545 -6.389 1.00 41.34 84 SER A N 1
ATOM 634 C CA . SER A 1 84 ? 17.435 -25.799 -7.561 1.00 41.34 84 SER A CA 1
ATOM 635 C C . SER A 1 84 ? 16.097 -25.078 -7.422 1.00 41.34 84 SER A C 1
ATOM 637 O O . SER A 1 84 ? 15.364 -25.329 -6.468 1.00 41.34 84 SER A O 1
ATOM 639 N N . LEU A 1 85 ? 15.791 -24.192 -8.366 1.00 43.78 85 LEU A N 1
ATOM 640 C CA . LEU A 1 85 ? 14.458 -23.633 -8.540 1.00 43.78 85 LEU A CA 1
ATOM 641 C C . LEU A 1 85 ? 13.584 -24.730 -9.156 1.00 43.78 85 LEU A C 1
ATOM 643 O O . LEU A 1 85 ? 13.759 -25.081 -10.318 1.00 43.78 85 LEU A O 1
ATOM 647 N N . SER A 1 86 ? 12.684 -25.309 -8.369 1.00 48.22 86 SER A N 1
ATOM 648 C CA . SER A 1 86 ? 11.487 -25.946 -8.915 1.00 48.22 86 SER A CA 1
ATOM 649 C C . SER A 1 86 ? 10.473 -24.842 -9.207 1.00 48.22 86 SER A C 1
ATOM 651 O O . SER A 1 86 ? 10.087 -24.113 -8.291 1.00 48.22 86 SER A O 1
ATOM 653 N N . GLU A 1 87 ? 10.090 -24.700 -10.474 1.00 36.94 87 GLU A N 1
ATOM 65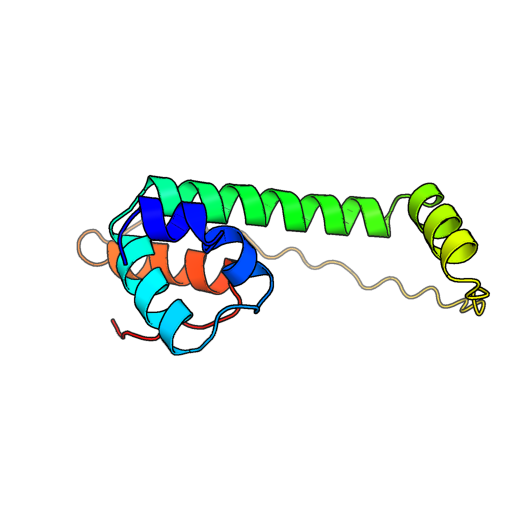4 C CA . GLU A 1 87 ? 9.049 -23.776 -10.929 1.00 36.94 87 GLU A CA 1
ATOM 655 C C . GLU A 1 87 ? 7.703 -24.082 -10.248 1.00 36.94 87 GLU A C 1
ATOM 657 O O . GLU A 1 87 ? 7.267 -25.237 -10.253 1.00 36.94 87 GLU A O 1
ATOM 662 N N . PRO A 1 88 ? 6.998 -23.082 -9.694 1.00 39.56 88 PRO A N 1
ATOM 663 C CA . PRO A 1 88 ? 5.582 -23.219 -9.397 1.00 39.56 88 PRO A CA 1
ATOM 664 C C . PRO A 1 88 ? 4.810 -23.230 -10.720 1.00 39.56 88 PRO A C 1
ATOM 666 O O . PRO A 1 88 ? 4.747 -22.227 -11.430 1.00 39.56 88 PRO A O 1
ATOM 669 N N . GLY A 1 89 ? 4.248 -24.389 -11.059 1.00 33.53 89 GLY A N 1
ATOM 670 C CA . GLY A 1 89 ? 3.365 -24.555 -12.204 1.00 33.53 89 GLY A CA 1
ATOM 671 C C . GLY A 1 89 ? 2.148 -23.637 -12.101 1.00 33.53 89 GLY A C 1
ATOM 672 O O . GLY A 1 89 ? 1.384 -23.692 -11.139 1.00 33.53 89 GLY A O 1
ATOM 673 N N . TYR A 1 90 ? 1.965 -22.810 -13.126 1.00 32.66 90 TYR A N 1
ATOM 674 C CA . TYR A 1 90 ? 0.730 -22.085 -13.387 1.00 32.66 90 TYR A CA 1
ATOM 675 C C . TYR A 1 90 ? -0.338 -23.095 -13.827 1.00 32.66 90 TYR A C 1
ATOM 677 O O . TYR A 1 90 ? -0.370 -23.516 -14.983 1.00 32.66 90 TYR A O 1
ATOM 685 N N . HIS A 1 91 ? -1.191 -23.533 -12.900 1.00 38.78 91 HIS A N 1
ATOM 686 C CA . HIS A 1 91 ? -2.383 -24.300 -13.251 1.00 38.78 91 HIS A CA 1
ATOM 687 C C . HIS A 1 91 ? -3.491 -23.337 -13.682 1.00 38.78 91 HIS A C 1
ATOM 689 O O . HIS A 1 91 ? -4.222 -22.781 -12.867 1.00 38.78 91 HIS A O 1
ATOM 695 N N . SER A 1 92 ? -3.617 -23.160 -14.993 1.00 37.44 92 SER A N 1
ATOM 696 C CA . SER A 1 92 ? -4.810 -22.625 -15.637 1.00 37.44 92 SER A CA 1
ATOM 697 C C . SER A 1 92 ? -5.934 -23.664 -15.581 1.00 37.44 92 SER A C 1
ATOM 699 O O . SER A 1 92 ? -5.960 -24.619 -16.354 1.00 37.44 92 SER A O 1
ATOM 701 N N . GLY A 1 93 ? -6.876 -23.464 -14.661 1.00 36.97 93 GLY A N 1
ATOM 702 C CA . GLY A 1 93 ? -8.154 -24.171 -14.610 1.00 36.97 93 GLY A CA 1
ATOM 703 C C . GLY A 1 93 ? -9.300 -23.165 -14.597 1.00 36.97 93 GLY A C 1
ATOM 704 O O . GLY A 1 93 ? -9.614 -22.588 -13.562 1.00 36.97 93 GLY A O 1
ATOM 705 N N . LEU A 1 94 ? -9.890 -22.927 -15.767 1.00 47.53 94 LEU A N 1
ATOM 706 C CA . LEU A 1 94 ? -11.178 -22.255 -15.922 1.00 47.53 94 LEU A CA 1
ATOM 707 C C . LEU A 1 94 ? -12.279 -23.202 -15.430 1.00 47.53 94 LEU A C 1
ATOM 709 O O . LEU A 1 94 ? -12.246 -24.364 -15.813 1.00 47.53 94 LEU A O 1
ATOM 713 N N . GLU A 1 95 ? -13.236 -22.697 -14.641 1.00 38.50 95 GLU A N 1
ATOM 714 C CA . GLU A 1 95 ? -14.701 -22.916 -14.739 1.00 38.50 95 GLU A CA 1
ATOM 715 C C . GLU A 1 95 ? -15.414 -22.631 -13.396 1.00 38.50 95 GLU A C 1
ATOM 717 O O . GLU A 1 95 ? -14.819 -22.724 -12.332 1.00 38.50 95 GLU A O 1
ATOM 722 N N . GLY A 1 96 ? -16.686 -22.200 -13.439 1.00 35.97 96 GLY A N 1
ATOM 723 C CA . GLY A 1 96 ? -17.546 -22.035 -12.244 1.00 35.97 96 GLY A CA 1
ATOM 724 C C . GLY A 1 96 ? -17.983 -20.601 -11.908 1.00 35.97 96 GLY A C 1
ATOM 725 O O . GLY A 1 96 ? -17.450 -19.971 -11.000 1.00 35.97 96 GLY A O 1
ATOM 726 N N . ALA A 1 97 ? -18.907 -20.049 -12.697 1.00 45.75 97 ALA A N 1
ATOM 727 C CA . ALA A 1 97 ? -19.511 -18.731 -12.502 1.00 45.75 97 ALA A CA 1
ATOM 728 C C . ALA A 1 97 ? -20.404 -18.670 -11.249 1.00 45.75 97 ALA A C 1
ATOM 730 O O . ALA A 1 97 ? -21.159 -19.604 -11.008 1.00 45.75 97 ALA A O 1
ATOM 731 N N . GLY A 1 98 ? -20.346 -17.557 -10.505 1.00 40.81 98 GLY A N 1
ATOM 732 C CA . GLY A 1 98 ? -21.356 -17.190 -9.499 1.00 40.81 98 GLY A CA 1
ATOM 733 C C . GLY A 1 98 ? -20.815 -16.660 -8.168 1.00 40.81 98 GLY A C 1
ATOM 734 O O . GLY A 1 98 ? -21.372 -15.706 -7.646 1.00 40.81 98 GLY A O 1
ATOM 735 N N . GLU A 1 99 ? -19.698 -17.206 -7.673 1.00 40.12 99 GLU A N 1
ATOM 736 C CA . GLU A 1 99 ? -19.218 -16.980 -6.287 1.00 40.12 99 GLU A CA 1
ATOM 737 C C . GLU A 1 99 ? -17.773 -16.434 -6.202 1.00 40.12 99 GLU A C 1
ATOM 739 O O . GLU A 1 99 ? -17.211 -16.236 -5.132 1.00 40.12 99 GLU A O 1
ATOM 744 N N . ARG A 1 100 ? -17.143 -16.178 -7.357 1.00 43.31 100 ARG A N 1
ATOM 745 C CA . ARG A 1 100 ? -15.685 -15.964 -7.494 1.00 43.31 100 ARG A CA 1
ATOM 746 C C . ARG A 1 100 ? -15.164 -14.571 -7.134 1.00 43.31 100 ARG A C 1
ATOM 748 O O . ARG A 1 100 ? -13.952 -14.377 -7.104 1.00 43.31 100 ARG A O 1
ATOM 755 N N . GLN A 1 101 ? -16.037 -13.585 -6.942 1.00 47.38 101 GLN A N 1
ATOM 756 C CA . GLN A 1 101 ? -15.598 -12.198 -6.727 1.00 47.38 101 GLN A CA 1
ATOM 757 C C . GLN A 1 101 ? -14.985 -11.984 -5.343 1.00 47.38 101 GLN A C 1
ATOM 759 O O . GLN A 1 101 ? -14.052 -11.200 -5.205 1.00 47.38 101 GLN A O 1
ATOM 764 N N . CYS A 1 102 ? -15.454 -12.744 -4.360 1.00 46.38 102 CYS A N 1
ATOM 765 C CA . CYS A 1 102 ? -14.947 -12.716 -3.001 1.00 46.38 102 CYS A CA 1
ATOM 766 C C . CYS A 1 102 ? -13.535 -13.303 -2.873 1.00 46.38 102 CYS A C 1
ATOM 768 O O . CYS A 1 102 ? -12.675 -12.704 -2.236 1.00 46.38 102 CYS A O 1
ATOM 770 N N . THR A 1 103 ? -13.264 -14.446 -3.511 1.00 50.97 103 THR A N 1
ATOM 771 C CA . THR A 1 103 ? -11.972 -15.136 -3.360 1.00 50.97 103 THR A CA 1
ATOM 772 C C . THR A 1 103 ? -10.861 -14.442 -4.144 1.00 50.97 103 THR A C 1
ATOM 774 O O . THR A 1 103 ? -9.792 -14.197 -3.601 1.00 50.97 103 THR A O 1
ATOM 777 N N . ALA A 1 104 ? -11.128 -14.030 -5.391 1.00 53.97 104 ALA A N 1
ATOM 778 C CA . ALA A 1 104 ? -10.096 -13.448 -6.250 1.00 53.97 104 ALA A CA 1
ATOM 779 C C . ALA A 1 104 ? -9.520 -12.130 -5.698 1.00 53.97 104 ALA A C 1
ATOM 781 O O . ALA A 1 104 ? -8.320 -11.900 -5.801 1.00 53.97 104 ALA A O 1
ATOM 782 N N . GLY A 1 105 ? -10.356 -11.272 -5.100 1.00 57.88 105 GLY A N 1
ATOM 783 C CA . GLY A 1 105 ? -9.891 -10.019 -4.493 1.00 57.88 105 GLY A CA 1
ATOM 784 C C . GLY A 1 105 ? -9.196 -10.216 -3.142 1.00 57.88 105 GLY A C 1
ATOM 785 O O . GLY A 1 105 ? -8.253 -9.491 -2.828 1.00 57.88 105 GLY A O 1
ATOM 786 N N . ALA A 1 106 ? -9.637 -11.200 -2.351 1.00 59.88 106 ALA A N 1
ATOM 787 C CA . ALA A 1 106 ? -9.069 -11.487 -1.034 1.00 59.88 106 ALA A CA 1
ATOM 788 C C . ALA A 1 106 ? -7.685 -12.150 -1.130 1.00 59.88 106 ALA A C 1
ATOM 790 O O . ALA A 1 106 ? -6.785 -11.794 -0.365 1.00 59.88 106 ALA A O 1
ATOM 791 N N . ASP A 1 107 ? -7.492 -13.051 -2.100 1.00 58.84 107 ASP A N 1
ATOM 792 C CA . ASP A 1 107 ? -6.196 -13.680 -2.379 1.00 58.84 107 ASP A CA 1
ATOM 793 C C . ASP A 1 107 ? -5.157 -12.639 -2.846 1.00 58.84 107 ASP A C 1
ATOM 795 O O . ASP A 1 107 ? -4.011 -12.649 -2.383 1.00 58.84 107 ASP A O 1
ATOM 799 N N . ASP A 1 108 ? -5.567 -11.688 -3.696 1.00 66.81 108 ASP A N 1
ATOM 800 C CA . ASP A 1 108 ? -4.722 -10.573 -4.146 1.00 66.81 108 ASP A CA 1
ATOM 801 C C . ASP A 1 108 ? -4.347 -9.640 -2.976 1.00 66.81 108 ASP A C 1
ATOM 803 O O . ASP A 1 108 ? -3.178 -9.278 -2.820 1.00 66.81 108 ASP A O 1
ATOM 807 N N . PHE A 1 109 ? -5.301 -9.281 -2.107 1.00 65.56 109 PHE A N 1
ATOM 808 C CA . PHE A 1 109 ? -5.039 -8.409 -0.955 1.00 65.56 109 PHE A CA 1
ATOM 809 C C . PHE A 1 109 ? -4.091 -9.056 0.066 1.00 65.56 109 PHE A C 1
ATOM 811 O O . PHE A 1 109 ? -3.124 -8.420 0.492 1.00 65.56 109 PHE A O 1
ATOM 818 N N . LEU A 1 110 ? -4.302 -10.335 0.402 1.00 69.56 110 LEU A N 1
ATOM 819 C CA . LEU A 1 110 ? -3.408 -11.094 1.285 1.00 69.56 110 LEU A CA 1
ATOM 820 C C . LEU A 1 110 ? -2.001 -11.222 0.684 1.00 69.56 110 LEU A C 1
ATOM 822 O O . LEU A 1 110 ? -1.009 -11.054 1.398 1.00 69.56 110 LEU A O 1
ATOM 826 N N . SER A 1 111 ? -1.899 -11.474 -0.626 1.00 73.12 111 SER A N 1
ATOM 827 C CA . SER A 1 111 ? -0.604 -11.564 -1.308 1.00 73.12 111 SER A CA 1
ATOM 828 C C . SER A 1 111 ? 0.194 -10.262 -1.231 1.00 73.12 111 SER A C 1
ATOM 830 O O . SER A 1 111 ? 1.426 -10.305 -1.281 1.00 73.12 111 SER A O 1
ATOM 832 N N . TYR A 1 112 ? -0.481 -9.116 -1.162 1.00 73.88 112 TYR A N 1
ATOM 833 C CA . TYR A 1 112 ? 0.168 -7.813 -1.158 1.00 73.88 112 TYR A CA 1
ATOM 834 C C . TYR A 1 112 ? 0.426 -7.287 0.250 1.00 73.88 112 TYR A C 1
ATOM 836 O O . TYR A 1 112 ? 1.565 -6.948 0.569 1.00 73.88 112 TYR A O 1
ATOM 844 N N . CYS A 1 113 ? -0.595 -7.240 1.098 1.00 72.94 113 CYS A N 1
ATOM 845 C CA . CYS A 1 113 ? -0.507 -6.608 2.409 1.00 72.94 113 CYS A CA 1
ATOM 846 C C . CYS A 1 113 ? -0.068 -7.548 3.538 1.00 72.94 113 CYS A C 1
ATOM 848 O O . CYS A 1 113 ? 0.096 -7.095 4.665 1.00 72.94 113 CYS A O 1
ATOM 850 N N . GLY A 1 114 ? 0.105 -8.849 3.281 1.00 66.62 114 GLY A N 1
ATOM 851 C CA . GLY A 1 114 ? 0.634 -9.794 4.274 1.00 66.62 114 GLY A CA 1
ATOM 852 C C . GLY A 1 114 ? -0.312 -10.121 5.437 1.00 66.62 114 GLY A C 1
ATOM 853 O O . GLY A 1 114 ? 0.059 -10.888 6.325 1.00 66.62 114 GLY A O 1
ATOM 854 N N . PHE A 1 115 ? -1.540 -9.597 5.426 1.00 63.06 115 PHE A N 1
ATOM 855 C CA . PHE A 1 115 ? -2.585 -9.908 6.399 1.00 63.06 115 PHE A CA 1
ATOM 856 C C . PHE A 1 115 ? -3.773 -10.566 5.710 1.00 63.06 115 PHE A C 1
ATOM 858 O O . PHE A 1 115 ? -4.163 -10.175 4.609 1.00 63.06 115 PHE A O 1
ATOM 865 N N . ALA A 1 116 ? -4.336 -11.580 6.367 1.00 61.41 116 ALA A N 1
ATOM 866 C CA . ALA A 1 116 ? -5.563 -12.206 5.904 1.00 61.41 116 ALA A CA 1
ATOM 867 C C . ALA A 1 116 ? -6.707 -11.208 6.047 1.00 61.41 116 ALA A C 1
ATOM 869 O O . ALA A 1 116 ? -6.837 -10.573 7.094 1.00 61.41 116 ALA A O 1
ATOM 870 N N . TRP A 1 117 ? -7.501 -11.105 4.984 1.00 59.94 117 TRP A N 1
ATOM 871 C CA . TRP A 1 117 ? -8.763 -10.383 4.960 1.00 59.94 117 TRP A CA 1
ATOM 872 C C . TRP A 1 117 ? -9.587 -10.753 6.208 1.00 59.94 117 TRP A C 1
ATOM 874 O O . TRP A 1 117 ? -9.884 -11.929 6.429 1.00 59.94 117 TRP A O 1
ATOM 884 N N . SER A 1 118 ? -9.849 -9.769 7.071 1.00 58.66 118 SER A N 1
ATOM 885 C CA . SER A 1 118 ? -10.415 -9.930 8.419 1.00 58.66 118 SER A CA 1
ATOM 886 C C . SER A 1 118 ? -11.884 -10.355 8.381 1.00 58.66 118 SER A C 1
ATOM 888 O O . SER A 1 118 ? -12.362 -11.077 9.264 1.00 58.66 118 SER A O 1
ATOM 890 N N . LYS A 1 119 ? -12.622 -9.948 7.342 1.00 58.06 119 LYS A N 1
ATOM 891 C CA . LYS A 1 119 ? -14.048 -10.265 7.220 1.00 58.06 119 LYS A CA 1
ATOM 892 C C . LYS A 1 119 ? -14.280 -11.448 6.291 1.00 58.06 119 LYS A C 1
ATOM 894 O O . LYS A 1 119 ? -14.251 -11.294 5.086 1.00 58.06 119 LYS A O 1
ATOM 899 N N . ASN A 1 120 ? -14.551 -12.613 6.889 1.00 45.22 120 ASN A N 1
ATOM 900 C CA . ASN A 1 120 ? -15.016 -13.837 6.230 1.00 45.22 120 ASN A CA 1
ATOM 901 C C . ASN A 1 120 ? -15.872 -13.575 4.979 1.00 45.22 120 ASN A C 1
ATOM 903 O O . ASN A 1 120 ? -16.951 -12.978 5.061 1.00 45.22 120 ASN A O 1
ATOM 907 N N . CYS A 1 121 ? -15.467 -14.195 3.878 1.00 45.34 121 CYS A N 1
ATOM 908 C CA . CYS A 1 121 ? -16.427 -15.042 3.182 1.00 45.34 121 CYS A CA 1
ATOM 909 C C . CYS A 1 121 ? -16.577 -16.369 3.919 1.00 45.34 121 CYS A C 1
ATOM 911 O O . CYS A 1 121 ? -15.560 -16.867 4.454 1.00 45.34 121 CYS A O 1
#

Radius of gyration: 19.18 Å; chains: 1; bounding box: 54×37×29 Å

pLDDT: mean 72.02, std 21.35, range [32.66, 97.38]

Sequence (121 aa):
MDHNEAVTKKMAESCLLEELTPEQRDAFEEHYFDCPECAKDVKAAAMLVANVKEVLRTEPAFRLVFMAATGLRAGGGSGAGRRSLSEPGYHSGLEGAGERQCTAGADDFLSYCGFAWSKNC